Protein AF-A0A1C5F3L1-F1 (afdb_monomer_lite)

pLDDT: mean 94.54, std 5.8, range [57.28, 98.38]

Structure (mmCIF, N/CA/C/O backbone):
data_AF-A0A1C5F3L1-F1
#
_entry.id   AF-A0A1C5F3L1-F1
#
loop_
_atom_site.group_PDB
_atom_site.id
_atom_site.type_symbol
_atom_site.label_atom_id
_atom_site.label_alt_id
_atom_site.label_comp_id
_atom_site.label_asym_id
_atom_site.label_entity_id
_atom_site.label_seq_id
_atom_site.pdbx_PDB_ins_code
_atom_site.Cartn_x
_atom_site.Cartn_y
_atom_site.Cartn_z
_atom_site.occupancy
_atom_site.B_iso_or_equiv
_atom_site.auth_seq_id
_atom_site.auth_comp_id
_atom_site.auth_asym_id
_atom_site.auth_atom_id
_atom_site.pdbx_PDB_model_num
ATOM 1 N N . MET A 1 1 ? 6.228 -17.670 -15.619 1.00 57.28 1 MET A N 1
ATOM 2 C CA . MET A 1 1 ? 6.165 -16.190 -15.580 1.00 57.28 1 MET A CA 1
ATOM 3 C C . MET A 1 1 ? 7.602 -15.752 -15.714 1.00 57.28 1 MET A C 1
ATOM 5 O O . MET A 1 1 ? 8.255 -15.503 -14.710 1.00 57.28 1 MET A O 1
ATOM 9 N N . ASP A 1 2 ? 8.134 -15.790 -16.926 1.00 65.25 2 ASP A N 1
ATOM 10 C CA . ASP A 1 2 ? 9.581 -15.687 -17.090 1.00 65.25 2 ASP A CA 1
ATOM 11 C C . ASP A 1 2 ? 9.929 -14.204 -17.222 1.00 65.25 2 ASP A C 1
ATOM 13 O O . ASP A 1 2 ? 9.385 -13.510 -18.077 1.00 65.25 2 ASP A O 1
ATOM 17 N N . GLY A 1 3 ? 10.754 -13.704 -16.300 1.00 82.75 3 GLY A N 1
ATOM 18 C CA . GLY A 1 3 ? 11.246 -12.324 -16.292 1.00 82.75 3 GLY A CA 1
ATOM 19 C C . GLY A 1 3 ? 10.514 -11.330 -15.382 1.00 82.75 3 GLY A C 1
ATOM 20 O O . GLY A 1 3 ? 11.044 -10.244 -15.181 1.00 82.75 3 GLY A O 1
ATOM 21 N N . TYR A 1 4 ? 9.357 -11.664 -14.793 1.00 91.12 4 TYR A N 1
ATOM 22 C CA . TYR A 1 4 ? 8.690 -10.762 -13.837 1.00 91.12 4 TYR A CA 1
ATOM 23 C C . TYR A 1 4 ? 9.462 -10.677 -12.513 1.00 91.12 4 TYR A C 1
ATOM 25 O O . TYR A 1 4 ? 9.717 -11.699 -11.877 1.00 91.12 4 TYR A O 1
ATOM 33 N N . ALA A 1 5 ? 9.769 -9.454 -12.081 1.00 91.88 5 ALA A N 1
ATOM 34 C CA . ALA A 1 5 ? 10.483 -9.163 -10.842 1.00 91.88 5 ALA A CA 1
ATOM 35 C C . ALA A 1 5 ? 9.649 -8.214 -9.963 1.00 91.88 5 ALA A C 1
ATOM 37 O O . ALA A 1 5 ? 9.654 -6.998 -10.158 1.00 91.88 5 ALA A O 1
ATOM 38 N N . ARG A 1 6 ? 8.876 -8.774 -9.019 1.00 94.31 6 ARG A N 1
ATOM 39 C CA . ARG A 1 6 ? 7.996 -7.999 -8.116 1.00 94.31 6 ARG A CA 1
ATOM 40 C C . ARG A 1 6 ? 8.774 -7.024 -7.238 1.00 94.31 6 ARG A C 1
ATOM 42 O O . ARG A 1 6 ? 8.308 -5.922 -6.977 1.00 94.31 6 ARG A O 1
ATOM 49 N N . ASP A 1 7 ? 9.935 -7.455 -6.776 1.00 95.06 7 ASP A N 1
ATOM 50 C CA . ASP A 1 7 ? 10.852 -6.709 -5.920 1.00 95.06 7 ASP A CA 1
ATOM 51 C C . ASP A 1 7 ? 11.320 -5.390 -6.548 1.00 95.06 7 ASP A C 1
ATOM 53 O O . ASP A 1 7 ? 11.539 -4.425 -5.822 1.00 95.06 7 ASP A O 1
ATOM 57 N N . LYS A 1 8 ? 11.375 -5.293 -7.884 1.00 95.69 8 LYS A N 1
ATOM 58 C CA . LYS A 1 8 ? 11.724 -4.039 -8.573 1.00 95.69 8 LYS A CA 1
ATOM 59 C C . LYS A 1 8 ? 10.757 -2.886 -8.308 1.00 95.69 8 LYS A C 1
ATOM 61 O O . LYS A 1 8 ? 11.164 -1.737 -8.426 1.00 95.69 8 LYS A O 1
ATOM 66 N N . PHE A 1 9 ? 9.509 -3.176 -7.938 1.00 96.31 9 PHE A N 1
ATOM 67 C CA . PHE A 1 9 ? 8.513 -2.157 -7.596 1.00 96.31 9 PHE A CA 1
ATOM 68 C C . PHE A 1 9 ? 8.726 -1.520 -6.221 1.00 96.31 9 PHE A C 1
ATOM 70 O O . PHE A 1 9 ? 8.038 -0.546 -5.930 1.00 96.31 9 PHE A O 1
ATOM 77 N N . ASP A 1 10 ? 9.653 -2.039 -5.399 1.00 96.50 10 ASP A N 1
ATOM 78 C CA . ASP A 1 10 ? 10.013 -1.484 -4.081 1.00 96.50 10 ASP A CA 1
ATOM 79 C C . ASP A 1 10 ? 8.772 -1.053 -3.278 1.00 96.50 10 ASP A C 1
ATOM 81 O O . ASP A 1 10 ? 8.642 0.087 -2.831 1.00 96.50 10 ASP A O 1
ATOM 85 N N . ILE A 1 11 ? 7.775 -1.944 -3.229 1.00 95.81 11 ILE A N 1
ATOM 86 C CA . ILE A 1 11 ? 6.467 -1.641 -2.647 1.00 95.81 11 ILE A CA 1
ATOM 87 C C . ILE A 1 11 ? 6.565 -1.445 -1.139 1.00 95.81 11 ILE A C 1
ATOM 89 O O . ILE A 1 11 ? 7.384 -2.071 -0.465 1.00 95.81 11 ILE A O 1
ATOM 93 N N . TRP A 1 12 ? 5.647 -0.635 -0.618 1.00 95.88 12 TRP A N 1
ATOM 94 C CA . TRP A 1 12 ? 5.617 -0.218 0.783 1.00 95.88 12 TRP A CA 1
ATOM 95 C C . TRP A 1 12 ? 6.822 0.640 1.171 1.00 95.88 12 TRP A C 1
ATOM 97 O O . TRP A 1 12 ? 7.255 0.629 2.323 1.00 95.88 12 TRP A O 1
ATOM 107 N N . ALA A 1 13 ? 7.342 1.407 0.215 1.00 97.06 13 ALA A N 1
ATOM 108 C CA . ALA A 1 13 ? 8.393 2.373 0.467 1.00 97.06 13 ALA A CA 1
ATOM 109 C C . ALA A 1 13 ? 7.927 3.458 1.448 1.00 97.06 13 ALA A C 1
ATOM 111 O O . ALA A 1 13 ? 6.750 3.830 1.493 1.00 97.06 13 ALA A O 1
ATOM 112 N N . SER A 1 14 ? 8.881 3.996 2.210 1.00 96.94 14 SER A N 1
ATOM 113 C CA . SER A 1 14 ? 8.652 5.172 3.046 1.00 96.94 14 SER A CA 1
ATOM 114 C C . SER A 1 14 ? 8.272 6.388 2.202 1.00 96.94 14 SER A C 1
ATOM 116 O O . SER A 1 14 ? 8.874 6.644 1.155 1.00 96.94 14 SER A O 1
ATOM 118 N N . GLN A 1 15 ? 7.304 7.144 2.697 1.00 95.00 15 GLN A N 1
ATOM 119 C CA . GLN A 1 15 ? 6.824 8.402 2.156 1.00 95.00 15 GLN A CA 1
ATOM 120 C C . GLN A 1 15 ? 7.477 9.593 2.879 1.00 95.00 15 GLN A C 1
ATOM 122 O O . GLN A 1 15 ? 8.139 9.412 3.907 1.00 95.00 15 GLN A O 1
ATOM 127 N N . PRO A 1 16 ? 7.356 10.825 2.343 1.00 93.44 16 PRO A N 1
ATOM 128 C CA . PRO A 1 16 ? 7.980 12.012 2.935 1.00 93.44 16 PRO A CA 1
ATOM 129 C C . PRO A 1 16 ? 7.543 12.338 4.372 1.00 93.44 16 PRO A C 1
ATOM 131 O O . PRO A 1 16 ? 8.245 13.076 5.059 1.00 93.44 16 PRO A O 1
ATOM 134 N N . ASP A 1 17 ? 6.403 11.814 4.818 1.00 90.25 17 ASP A N 1
ATOM 135 C CA . ASP A 1 17 ? 5.885 11.941 6.185 1.00 90.25 17 ASP A CA 1
ATOM 136 C C . ASP A 1 17 ? 6.470 10.908 7.169 1.00 90.25 17 ASP A C 1
ATOM 138 O O . ASP A 1 17 ? 6.250 11.013 8.374 1.00 90.25 17 ASP A O 1
ATOM 142 N N . GLY A 1 18 ? 7.265 9.950 6.679 1.00 94.06 18 GLY A N 1
ATOM 143 C CA . GLY A 1 18 ? 7.894 8.899 7.476 1.00 94.06 18 GLY A CA 1
ATOM 144 C C . GLY A 1 18 ? 7.066 7.618 7.610 1.00 94.06 18 GLY A C 1
ATOM 145 O O . GLY A 1 18 ? 7.589 6.625 8.122 1.00 94.06 18 GLY A O 1
ATOM 146 N N . CYS A 1 19 ? 5.827 7.599 7.117 1.00 96.69 19 CYS A N 1
ATOM 147 C CA . CYS A 1 19 ? 5.005 6.398 7.037 1.00 96.69 19 CYS A CA 1
ATOM 148 C C . CYS A 1 19 ? 5.389 5.569 5.803 1.00 96.69 19 CYS A C 1
ATOM 150 O O . CYS A 1 19 ? 6.036 6.048 4.877 1.00 96.69 19 CYS A O 1
ATOM 152 N N . THR A 1 20 ? 5.043 4.285 5.776 1.00 97.25 20 THR A N 1
ATOM 153 C CA . THR A 1 20 ? 5.105 3.489 4.538 1.00 97.25 20 THR A CA 1
ATOM 154 C C . THR A 1 20 ? 3.830 3.685 3.733 1.00 97.25 20 THR A C 1
ATOM 156 O O . THR A 1 20 ? 2.761 3.839 4.317 1.00 97.25 20 THR A O 1
ATOM 159 N N . THR A 1 21 ? 3.889 3.506 2.413 1.00 97.44 21 THR A N 1
ATOM 160 C CA . THR A 1 21 ? 2.687 3.519 1.557 1.00 97.44 21 THR A CA 1
ATOM 161 C C . THR A 1 21 ? 1.574 2.606 2.084 1.00 97.44 21 THR A C 1
ATOM 163 O O . THR A 1 21 ? 0.396 2.935 1.996 1.00 97.44 21 THR A O 1
ATOM 166 N N . ARG A 1 22 ? 1.929 1.452 2.670 1.00 97.06 22 ARG A N 1
ATOM 167 C CA . ARG A 1 22 ? 0.950 0.544 3.286 1.00 97.06 22 ARG A CA 1
ATOM 168 C C . ARG A 1 22 ? 0.199 1.225 4.426 1.00 97.06 22 ARG A C 1
ATOM 170 O O . ARG A 1 22 ? -1.011 1.072 4.531 1.00 97.06 22 ARG A O 1
ATOM 177 N N . GLN A 1 23 ? 0.924 1.912 5.297 1.00 97.00 23 GLN A N 1
ATOM 178 C CA . GLN A 1 23 ? 0.350 2.596 6.450 1.00 97.00 23 GLN A CA 1
ATOM 179 C C . GLN A 1 23 ? -0.551 3.746 6.006 1.00 97.00 23 GLN A C 1
ATOM 181 O O . GLN A 1 23 ? -1.669 3.848 6.504 1.00 97.00 23 GLN A O 1
ATOM 186 N N . ASP A 1 24 ? -0.141 4.501 4.989 1.00 96.62 24 ASP A N 1
ATOM 187 C CA . ASP A 1 24 ? -0.958 5.587 4.442 1.00 96.62 24 ASP A CA 1
ATOM 188 C C . ASP A 1 24 ? -2.271 5.076 3.852 1.00 96.62 24 ASP A C 1
ATOM 190 O O . ASP A 1 24 ? -3.331 5.647 4.101 1.00 96.62 24 ASP A O 1
ATOM 194 N N . VAL A 1 25 ? -2.239 3.957 3.123 1.00 96.81 25 VAL A N 1
ATOM 195 C CA . VAL A 1 25 ? -3.459 3.333 2.588 1.00 96.81 25 VAL A CA 1
ATOM 196 C C . VAL A 1 25 ? -4.349 2.795 3.710 1.00 96.81 25 VAL A C 1
ATOM 198 O O . VAL A 1 25 ? -5.562 2.983 3.661 1.00 96.81 25 VAL A O 1
ATOM 201 N N . LEU A 1 26 ? -3.778 2.164 4.745 1.00 97.00 26 LEU A N 1
ATOM 202 C CA . LEU A 1 26 ? -4.559 1.686 5.891 1.00 97.00 26 LEU A CA 1
ATOM 203 C C . LEU A 1 26 ? -5.234 2.839 6.645 1.00 97.00 26 LEU A C 1
ATOM 205 O O . LEU A 1 26 ? -6.382 2.686 7.061 1.00 97.00 26 LEU A O 1
ATOM 209 N N . ALA A 1 27 ? -4.555 3.975 6.806 1.00 96.00 27 ALA A N 1
ATOM 210 C CA . ALA A 1 27 ? -5.126 5.172 7.414 1.00 96.00 27 ALA A CA 1
ATOM 211 C C . ALA A 1 27 ? -6.199 5.818 6.520 1.00 96.00 27 ALA A C 1
ATOM 213 O O . ALA A 1 27 ? -7.241 6.242 7.019 1.00 96.00 27 ALA A O 1
ATOM 214 N N . ARG A 1 28 ? -5.974 5.859 5.200 1.00 95.56 28 ARG A N 1
ATOM 215 C CA . ARG A 1 28 ? -6.891 6.449 4.213 1.00 95.56 28 ARG A CA 1
ATOM 216 C C . ARG A 1 28 ? -8.197 5.664 4.068 1.00 95.56 28 ARG A C 1
ATOM 218 O O . ARG A 1 28 ? -9.266 6.271 4.040 1.00 95.56 28 ARG A O 1
ATOM 225 N N . ASP A 1 29 ? -8.111 4.340 3.952 1.00 96.06 29 ASP A N 1
ATOM 226 C CA . ASP A 1 29 ? -9.263 3.478 3.640 1.00 96.06 29 ASP A CA 1
ATOM 227 C C . ASP A 1 29 ? -9.935 2.901 4.895 1.00 96.06 29 ASP A C 1
ATOM 229 O O . ASP A 1 29 ? -11.038 2.348 4.830 1.00 96.06 29 ASP A O 1
ATOM 233 N N . GLY A 1 30 ? -9.277 3.013 6.049 1.00 96.88 30 GLY A N 1
ATOM 234 C CA . GLY A 1 30 ? -9.810 2.560 7.322 1.00 96.88 30 GLY A CA 1
ATOM 235 C C . GLY A 1 30 ? -10.838 3.521 7.920 1.00 96.88 30 GLY A C 1
ATOM 236 O O . GLY A 1 30 ? -10.815 4.733 7.718 1.00 96.88 30 GLY A O 1
ATOM 237 N N . LYS A 1 31 ? -11.744 2.975 8.730 1.00 98.06 31 LYS A N 1
ATOM 238 C CA . LYS A 1 31 ? -12.677 3.737 9.568 1.00 98.06 31 LYS A CA 1
ATOM 239 C C . LYS A 1 31 ? -12.344 3.548 11.038 1.00 98.06 31 LYS A C 1
ATOM 241 O O . LYS A 1 31 ? -12.136 2.415 11.474 1.00 98.06 31 LYS A O 1
ATOM 246 N N . ASN A 1 32 ? -12.388 4.650 11.791 1.00 97.69 32 ASN A N 1
ATOM 247 C CA . ASN A 1 32 ? -12.046 4.707 13.218 1.00 97.69 32 ASN A CA 1
ATOM 248 C C . ASN A 1 32 ? -10.665 4.096 13.502 1.00 97.69 32 ASN A C 1
ATOM 250 O O . ASN A 1 32 ? -10.521 3.292 14.418 1.00 97.69 32 ASN A O 1
ATOM 254 N N . VAL A 1 33 ? -9.683 4.418 12.655 1.00 97.94 33 VAL A N 1
ATOM 255 C CA . VAL A 1 33 ? -8.312 3.935 12.818 1.00 97.94 33 VAL A CA 1
ATOM 256 C C . VAL A 1 33 ? -7.669 4.657 13.994 1.00 97.94 33 VAL A C 1
ATOM 258 O O . VAL A 1 33 ? -7.674 5.886 14.045 1.00 97.94 33 VAL A O 1
ATOM 261 N N . GLU A 1 34 ? -7.107 3.889 14.919 1.00 97.56 34 GLU A N 1
ATOM 262 C CA . GLU A 1 34 ? -6.230 4.403 15.967 1.00 97.56 34 GLU A CA 1
ATOM 263 C C . GLU A 1 34 ? -4.856 3.768 15.793 1.00 97.56 34 GLU A C 1
ATOM 265 O O . GLU A 1 34 ? -4.726 2.540 15.824 1.00 97.56 34 GLU A O 1
ATOM 270 N N . ASP A 1 35 ? -3.830 4.592 15.610 1.00 97.50 35 ASP A N 1
ATOM 271 C CA . ASP A 1 35 ? -2.457 4.123 15.461 1.00 97.50 35 ASP A CA 1
ATOM 272 C C . ASP A 1 35 ? -1.802 3.814 16.809 1.00 97.50 35 ASP A C 1
ATOM 274 O O . ASP A 1 35 ? -2.181 4.320 17.869 1.00 97.50 35 ASP A O 1
ATOM 278 N N . LYS A 1 36 ? -0.768 2.970 16.776 1.00 96.50 36 LYS A N 1
ATOM 279 C CA . LYS A 1 36 ? 0.114 2.775 17.928 1.00 96.50 36 LYS A CA 1
ATOM 280 C C . LYS A 1 36 ? 0.849 4.089 18.236 1.00 96.50 36 LYS A C 1
ATOM 282 O O . LYS A 1 36 ? 1.224 4.787 17.291 1.00 96.50 36 LYS A O 1
ATOM 287 N N . PRO A 1 37 ? 1.133 4.385 19.522 1.00 95.81 37 PRO A N 1
ATOM 288 C CA . PRO A 1 37 ? 1.817 5.612 19.925 1.00 95.81 37 PRO A CA 1
ATOM 289 C C . PRO A 1 37 ? 3.085 5.876 19.111 1.00 95.81 37 PRO A C 1
ATOM 291 O O . PRO A 1 37 ? 3.887 4.962 18.909 1.00 95.81 37 PRO A O 1
ATOM 294 N N . ASP A 1 38 ? 3.242 7.122 18.662 1.00 92.19 38 ASP A N 1
ATOM 295 C CA . ASP A 1 38 ? 4.401 7.613 17.909 1.00 92.19 38 ASP A CA 1
ATOM 296 C C . ASP A 1 38 ? 4.731 6.792 16.642 1.00 92.19 38 ASP A C 1
ATOM 298 O O . ASP A 1 38 ? 5.894 6.635 16.268 1.00 92.19 38 ASP A O 1
ATOM 302 N N . SER A 1 39 ? 3.714 6.239 15.971 1.00 94.19 39 SER A N 1
ATOM 303 C CA . SER A 1 39 ? 3.882 5.477 14.728 1.00 94.19 39 SER A CA 1
ATOM 304 C C . SER A 1 39 ? 2.679 5.624 13.794 1.00 94.19 39 SER A C 1
ATOM 306 O O . SER A 1 39 ? 1.596 5.965 14.247 1.00 94.19 39 SER A O 1
ATOM 308 N N . CYS A 1 40 ? 2.845 5.259 12.521 1.00 95.94 40 CYS A N 1
ATOM 309 C CA . CYS A 1 40 ? 1.743 5.146 11.555 1.00 95.94 40 CYS A CA 1
ATOM 310 C C . CYS A 1 40 ? 1.144 3.731 11.500 1.00 95.94 40 CYS A C 1
ATOM 312 O O . CYS A 1 40 ? 0.542 3.343 10.504 1.00 95.94 40 CYS A O 1
ATOM 314 N N . GLN A 1 41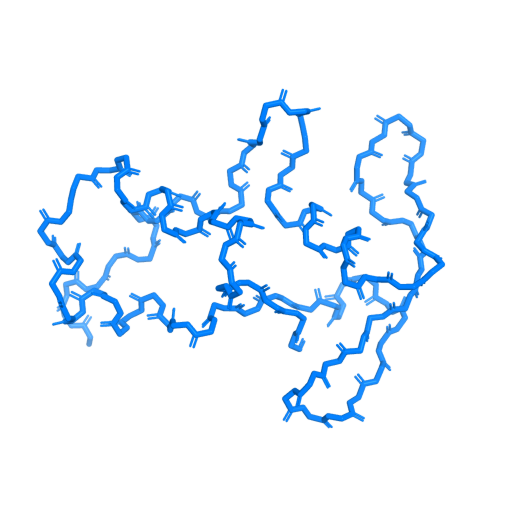 ? 1.432 2.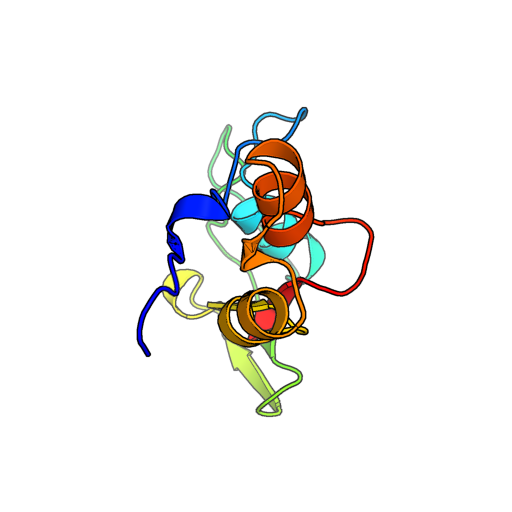877 12.489 1.00 95.88 41 GLN A N 1
ATOM 315 C CA . GLN A 1 41 ? 0.973 1.494 12.476 1.00 95.88 41 GLN A CA 1
ATOM 316 C C . GLN A 1 41 ? -0.395 1.396 13.155 1.00 95.88 41 GLN A C 1
ATOM 318 O O . GLN A 1 41 ? -0.436 1.558 14.378 1.00 95.88 41 GLN A O 1
ATOM 323 N N . PRO A 1 42 ? -1.463 0.984 12.448 1.00 97.31 42 PRO A N 1
ATOM 324 C CA . PRO A 1 42 ? -2.770 0.823 13.067 1.00 97.31 42 PRO A CA 1
ATOM 325 C C . PRO A 1 42 ? -2.726 -0.171 14.231 1.00 97.31 42 PRO A C 1
ATOM 327 O O . PRO A 1 42 ? -2.174 -1.275 14.118 1.00 97.31 42 PRO A O 1
ATOM 330 N N . ALA A 1 43 ? -3.304 0.232 15.359 1.00 97.44 43 ALA A N 1
ATOM 331 C CA . ALA A 1 43 ? -3.603 -0.612 16.509 1.00 97.44 43 ALA A CA 1
ATOM 332 C C . ALA A 1 43 ? -5.046 -1.135 16.450 1.00 97.44 43 ALA A C 1
ATOM 334 O O . ALA A 1 43 ? -5.295 -2.278 16.834 1.00 97.44 43 ALA A O 1
ATOM 335 N N . SER A 1 44 ? -5.979 -0.318 15.956 1.00 97.75 44 SER A N 1
ATOM 336 C CA . SER A 1 44 ? -7.393 -0.661 15.796 1.00 97.75 44 SER A CA 1
ATOM 337 C C . SER A 1 44 ? -7.996 0.028 14.566 1.00 97.75 44 SER A C 1
ATOM 339 O O . SER A 1 44 ? -7.387 0.927 13.986 1.00 97.75 44 SER A O 1
ATOM 341 N N . GLY A 1 45 ? -9.170 -0.436 14.136 1.00 98.00 45 GLY A N 1
ATOM 342 C CA . GLY A 1 45 ? -9.910 0.135 13.015 1.00 98.00 45 GLY A CA 1
ATOM 343 C C . GLY A 1 45 ? -10.829 -0.881 12.344 1.00 98.00 45 GLY A C 1
ATOM 344 O O . GLY A 1 45 ? -11.022 -2.002 12.822 1.00 98.00 45 GLY A O 1
ATOM 345 N N . SER A 1 46 ? -11.409 -0.474 11.221 1.00 98.38 46 SER A N 1
ATOM 346 C CA . SER A 1 46 ? -12.157 -1.355 10.327 1.00 98.38 46 SER A CA 1
ATOM 347 C C . SER A 1 46 ? -11.869 -1.001 8.876 1.00 98.38 46 SER A C 1
ATOM 349 O O . SER A 1 46 ? -11.798 0.177 8.536 1.00 98.38 46 SER A O 1
ATOM 351 N N . TRP A 1 47 ? -11.714 -2.013 8.029 1.00 98.38 47 TRP A N 1
ATOM 352 C CA . TRP A 1 47 ? -11.369 -1.869 6.619 1.00 98.38 47 TRP A CA 1
ATOM 353 C C . TRP A 1 47 ? -12.368 -2.654 5.785 1.00 98.38 47 TRP A C 1
ATOM 355 O O . TRP A 1 47 ? -12.585 -3.840 6.030 1.00 98.38 47 TRP A O 1
ATOM 365 N N . TYR A 1 48 ? -13.003 -1.972 4.840 1.00 97.88 48 TYR A N 1
ATOM 366 C CA . TYR A 1 48 ? -13.975 -2.561 3.927 1.00 97.88 48 TYR A CA 1
ATOM 367 C C . TYR A 1 48 ? -13.302 -2.866 2.590 1.00 97.88 48 TYR A C 1
ATOM 369 O O . TYR A 1 48 ? -12.681 -1.978 2.006 1.00 97.88 48 TYR A O 1
ATOM 377 N N . SER A 1 49 ? -13.445 -4.099 2.115 1.00 95.69 49 SER A N 1
ATOM 378 C CA . SER A 1 49 ? -12.979 -4.536 0.805 1.00 95.69 49 SER A CA 1
ATOM 379 C C . SER A 1 49 ? -14.105 -4.420 -0.214 1.00 95.69 49 SER A C 1
ATOM 381 O O . SER A 1 49 ? -15.183 -4.999 -0.073 1.00 95.69 49 SER A O 1
ATOM 383 N N . VAL A 1 50 ? -13.848 -3.654 -1.274 1.00 92.44 50 VAL A N 1
ATOM 384 C CA . VAL A 1 50 ? -14.785 -3.502 -2.399 1.00 92.44 50 VAL A CA 1
ATOM 385 C C . VAL A 1 50 ? -14.838 -4.747 -3.286 1.00 92.44 50 VAL A C 1
ATOM 387 O O . VAL A 1 50 ? -15.750 -4.871 -4.101 1.00 92.44 50 VAL A O 1
ATOM 390 N N . TYR A 1 51 ? -13.857 -5.643 -3.162 1.00 92.19 51 TYR A N 1
ATOM 391 C CA . TYR A 1 51 ? -13.724 -6.813 -4.023 1.00 92.19 51 TYR A CA 1
ATOM 392 C C . TYR A 1 51 ? -14.615 -7.974 -3.588 1.00 92.19 51 TYR A C 1
ATOM 394 O O . TYR A 1 51 ? -15.090 -8.725 -4.440 1.00 92.19 51 TYR A O 1
ATOM 402 N N . ASP A 1 52 ? -14.839 -8.122 -2.283 1.00 94.38 52 ASP A N 1
ATOM 403 C CA . ASP A 1 52 ? -15.561 -9.257 -1.705 1.00 94.38 52 ASP A CA 1
ATOM 404 C C . ASP A 1 52 ? -16.719 -8.855 -0.770 1.00 94.38 52 ASP A C 1
ATOM 406 O O . ASP A 1 52 ? -17.328 -9.728 -0.150 1.00 94.38 52 ASP A O 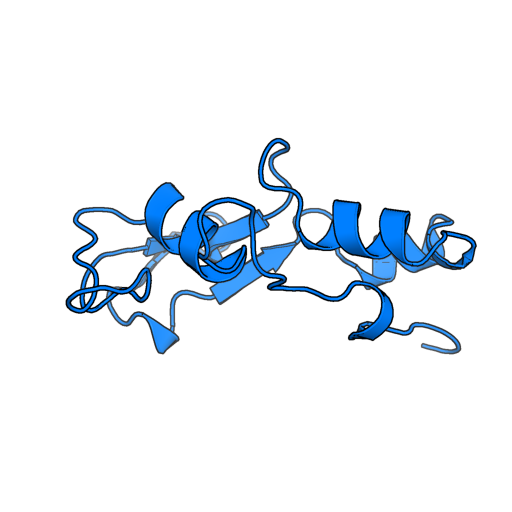1
ATOM 410 N N . ASP A 1 53 ? -17.034 -7.554 -0.686 1.00 96.19 53 ASP A N 1
ATOM 411 C CA . ASP A 1 53 ? -18.096 -6.982 0.159 1.00 96.19 53 ASP A CA 1
ATOM 412 C C . ASP A 1 53 ? -17.938 -7.339 1.653 1.00 96.19 53 ASP A C 1
ATOM 414 O O . ASP A 1 53 ? -18.908 -7.513 2.395 1.00 96.19 53 ASP A O 1
ATOM 418 N N . THR A 1 54 ? -16.690 -7.465 2.120 1.00 96.69 54 THR A N 1
ATOM 419 C CA . THR A 1 54 ? -16.371 -7.837 3.503 1.00 96.69 54 THR A CA 1
ATOM 420 C C . THR A 1 54 ? -15.710 -6.692 4.265 1.00 96.69 54 THR A C 1
ATOM 422 O O . THR A 1 54 ? -14.908 -5.924 3.742 1.00 96.69 54 THR A O 1
ATOM 425 N N . THR A 1 55 ? -16.036 -6.573 5.557 1.00 98.06 55 THR A N 1
ATOM 426 C CA . THR A 1 55 ? -15.323 -5.685 6.488 1.00 98.06 55 THR A CA 1
ATOM 427 C C . THR A 1 55 ? -14.496 -6.500 7.471 1.00 98.06 55 THR A C 1
ATOM 429 O O . THR A 1 55 ? -15.024 -7.381 8.153 1.00 98.06 55 THR A O 1
ATOM 432 N N . VAL A 1 56 ? -13.213 -6.166 7.599 1.00 97.81 56 VAL A N 1
ATOM 433 C CA . VAL A 1 56 ? -12.300 -6.753 8.585 1.00 97.81 56 VAL A CA 1
ATOM 434 C C . VAL A 1 56 ? -11.911 -5.723 9.640 1.00 97.81 56 VAL A C 1
ATOM 436 O O . VAL A 1 56 ? -11.763 -4.539 9.352 1.00 97.81 56 VAL A O 1
ATOM 439 N N . THR A 1 57 ? -11.742 -6.173 10.880 1.00 97.75 57 THR A N 1
ATOM 440 C CA . THR A 1 57 ? -11.277 -5.341 12.008 1.00 97.75 57 THR A CA 1
ATOM 441 C C . THR A 1 57 ? -9.887 -5.736 12.503 1.00 97.75 57 THR A C 1
ATOM 443 O O . THR A 1 57 ? -9.274 -5.032 13.299 1.00 97.75 57 THR A O 1
ATOM 446 N N . ASP A 1 58 ? -9.374 -6.867 12.023 1.00 96.94 58 ASP A N 1
ATOM 447 C CA . ASP A 1 58 ? -8.006 -7.298 12.268 1.00 96.94 58 ASP A CA 1
ATOM 448 C C . ASP A 1 58 ? -7.083 -6.646 11.230 1.00 96.94 58 ASP A C 1
ATOM 450 O O . ASP A 1 58 ? -7.193 -6.929 10.036 1.00 96.94 58 ASP A O 1
ATOM 454 N N . VAL A 1 59 ? -6.159 -5.796 11.689 1.00 95.12 59 VAL A N 1
ATOM 455 C CA . VAL A 1 59 ? -5.176 -5.091 10.844 1.00 95.12 59 VAL A CA 1
ATOM 456 C C . VAL A 1 59 ? -4.374 -6.066 9.977 1.00 95.12 59 VAL A C 1
ATOM 458 O O . VAL A 1 59 ? -4.016 -5.745 8.845 1.00 95.12 59 VAL A O 1
ATOM 461 N N . ALA A 1 60 ? -4.095 -7.274 10.482 1.00 94.69 60 ALA A N 1
ATOM 462 C CA . ALA A 1 60 ? -3.357 -8.286 9.731 1.00 94.69 60 ALA A CA 1
ATOM 463 C C . ALA A 1 60 ? -4.165 -8.861 8.556 1.00 94.69 60 ALA A C 1
ATOM 465 O O . ALA A 1 60 ? -3.573 -9.384 7.613 1.00 94.69 60 ALA A O 1
ATOM 466 N N . LYS A 1 61 ? -5.498 -8.751 8.599 1.00 95.69 61 LYS A N 1
ATOM 467 C CA . LYS A 1 61 ? -6.405 -9.175 7.524 1.00 95.69 61 LYS A CA 1
ATOM 468 C C . LYS A 1 61 ? -6.738 -8.059 6.541 1.00 95.69 61 LYS A C 1
ATOM 470 O O . LYS A 1 61 ? -7.229 -8.365 5.466 1.00 95.69 61 LYS A O 1
ATOM 475 N N . ALA A 1 62 ? -6.469 -6.799 6.882 1.00 96.38 62 ALA A N 1
ATOM 476 C CA . ALA A 1 62 ? -6.600 -5.680 5.956 1.00 96.38 62 ALA A CA 1
ATOM 477 C C . ALA A 1 62 ? -5.459 -5.738 4.927 1.00 96.38 62 ALA A C 1
ATOM 479 O O . ALA A 1 62 ? -4.357 -5.208 5.140 1.00 96.38 62 ALA A O 1
ATOM 480 N N . THR A 1 63 ? -5.680 -6.464 3.831 1.00 95.25 63 THR A N 1
ATOM 481 C CA . THR A 1 63 ? -4.715 -6.529 2.734 1.00 95.25 63 THR A CA 1
ATOM 482 C C . THR A 1 63 ? -4.896 -5.338 1.805 1.00 95.25 63 THR A C 1
ATOM 484 O O . THR A 1 63 ? -5.909 -4.648 1.855 1.00 95.25 63 THR A O 1
ATOM 487 N N . ILE A 1 64 ? -3.857 -5.025 1.034 1.00 95.88 64 ILE A N 1
ATOM 488 C CA . ILE A 1 64 ? -3.902 -3.952 0.042 1.00 95.88 64 ILE A CA 1
ATOM 489 C C . ILE A 1 64 ? -3.516 -4.577 -1.282 1.00 95.88 64 ILE A C 1
ATOM 491 O O . ILE A 1 64 ? -2.471 -5.233 -1.361 1.00 95.88 64 ILE A O 1
ATOM 495 N N . ASP A 1 65 ? -4.336 -4.340 -2.292 1.00 94.75 65 ASP A N 1
ATOM 496 C CA . ASP A 1 65 ? -4.093 -4.793 -3.648 1.00 94.75 65 ASP A CA 1
ATOM 497 C C . ASP A 1 65 ? -3.783 -3.630 -4.589 1.00 94.75 65 ASP A C 1
ATOM 499 O O . ASP A 1 65 ? -4.205 -2.490 -4.369 1.00 94.75 65 ASP A O 1
ATOM 503 N N . HIS A 1 66 ? -3.036 -3.948 -5.646 1.00 95.38 66 HIS A N 1
ATOM 504 C CA . HIS A 1 66 ? -2.788 -3.041 -6.757 1.00 95.38 66 HIS A CA 1
ATOM 505 C C . HIS A 1 66 ? -3.884 -3.235 -7.815 1.00 95.38 66 HIS A C 1
ATOM 507 O O . HIS A 1 66 ? -3.869 -4.241 -8.521 1.00 95.38 66 HIS A O 1
ATOM 513 N N . MET A 1 67 ? -4.782 -2.255 -7.970 1.00 93.94 67 MET A N 1
ATOM 514 C CA . MET A 1 67 ? -5.873 -2.244 -8.961 1.00 93.94 67 MET A CA 1
ATOM 515 C C . MET A 1 67 ? -5.393 -2.601 -10.368 1.00 93.94 67 MET A C 1
ATOM 517 O O . MET A 1 67 ? -6.057 -3.352 -11.081 1.00 93.94 67 MET A O 1
ATOM 521 N N . VAL A 1 68 ? -4.235 -2.076 -10.779 1.00 94.56 68 VAL A N 1
ATOM 522 C CA . VAL A 1 68 ? -3.479 -2.635 -11.900 1.00 94.56 68 VAL A CA 1
ATOM 523 C C . VAL A 1 68 ? -2.442 -3.601 -11.328 1.00 94.56 68 VAL A C 1
ATOM 525 O O . VAL A 1 68 ? -1.460 -3.152 -10.727 1.00 94.56 68 VAL A O 1
ATOM 528 N N . PRO A 1 69 ? -2.589 -4.922 -11.540 1.00 94.00 69 PRO A N 1
ATOM 529 C CA . PRO A 1 69 ? -1.654 -5.886 -10.988 1.00 94.00 69 PRO A CA 1
ATOM 530 C C . PRO A 1 69 ? -0.229 -5.604 -11.467 1.00 94.00 69 PRO A C 1
ATOM 532 O O . PRO A 1 69 ? 0.020 -5.462 -12.664 1.00 94.00 69 PRO A O 1
ATOM 535 N N . LEU A 1 70 ? 0.744 -5.607 -10.553 1.00 95.25 70 LEU A N 1
ATOM 536 C CA . LEU A 1 70 ? 2.157 -5.408 -10.908 1.00 95.25 70 LEU A CA 1
ATOM 537 C C . LEU A 1 70 ? 2.668 -6.358 -12.018 1.00 95.25 70 LEU A C 1
ATOM 539 O O . LEU A 1 70 ? 3.439 -5.908 -12.868 1.00 95.25 70 LEU A O 1
ATOM 543 N N . PRO A 1 71 ? 2.261 -7.649 -12.075 1.00 95.06 71 PRO A N 1
ATOM 544 C CA . PRO A 1 71 ? 2.621 -8.521 -13.195 1.00 95.06 71 PRO A CA 1
ATOM 545 C C . PRO A 1 71 ? 2.018 -8.079 -14.533 1.00 95.06 71 PRO A C 1
ATOM 547 O O . PRO A 1 71 ? 2.611 -8.341 -15.577 1.00 95.06 71 PRO A O 1
ATOM 550 N N . GLU A 1 72 ? 0.844 -7.447 -14.512 1.00 95.50 72 GLU A N 1
ATOM 551 C CA . GLU A 1 72 ? 0.190 -6.928 -15.713 1.00 95.50 72 GLU A CA 1
ATOM 552 C C . GLU A 1 72 ? 0.889 -5.657 -16.198 1.00 95.50 72 GLU A C 1
ATOM 554 O O . GLU A 1 72 ? 1.269 -5.578 -17.364 1.00 95.50 72 GLU A O 1
ATOM 559 N N . ALA A 1 73 ? 1.187 -4.723 -15.286 1.00 95.31 73 ALA A N 1
ATOM 560 C CA . ALA A 1 73 ? 2.009 -3.554 -15.594 1.00 95.31 73 ALA A CA 1
ATOM 561 C C . ALA A 1 73 ? 3.348 -3.966 -16.231 1.00 95.31 73 ALA A C 1
ATOM 563 O O . ALA A 1 73 ? 3.740 -3.417 -17.260 1.00 95.31 73 ALA A O 1
ATOM 564 N N . TRP A 1 74 ? 4.013 -4.991 -15.675 1.00 95.69 74 TRP A N 1
ATOM 565 C CA . TRP A 1 74 ? 5.255 -5.549 -16.222 1.00 95.69 74 TRP A CA 1
ATOM 566 C C . TRP A 1 74 ? 5.113 -5.993 -17.680 1.00 95.69 74 TRP A C 1
ATOM 568 O O . TRP A 1 74 ? 5.909 -5.593 -18.523 1.00 95.69 74 TRP A O 1
ATOM 578 N N . ARG A 1 75 ? 4.08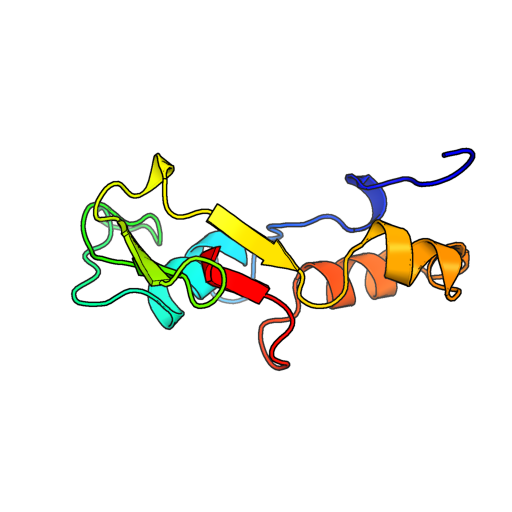5 -6.790 -17.995 1.00 95.06 75 ARG A N 1
ATOM 579 C CA . ARG A 1 75 ? 3.838 -7.301 -19.358 1.00 95.06 75 ARG A CA 1
ATOM 580 C C . ARG A 1 75 ? 3.427 -6.210 -20.339 1.00 95.06 75 ARG A C 1
ATOM 582 O O . ARG A 1 75 ? 3.687 -6.341 -21.530 1.00 95.06 75 ARG A O 1
ATOM 589 N N . SER A 1 76 ? 2.806 -5.154 -19.831 1.00 95.31 76 SER A N 1
ATOM 590 C CA . SER A 1 76 ? 2.347 -4.005 -20.606 1.00 95.31 76 SER A CA 1
ATOM 591 C C . SER A 1 76 ? 3.435 -2.940 -20.832 1.00 95.31 76 SER A C 1
ATOM 593 O O . SER A 1 76 ? 3.131 -1.852 -21.317 1.00 95.31 76 SER A O 1
ATOM 595 N N . GLY A 1 77 ? 4.703 -3.242 -20.519 1.00 94.81 77 GLY A N 1
ATOM 596 C CA . GLY A 1 77 ? 5.858 -2.386 -20.818 1.00 94.81 77 GLY A CA 1
ATOM 597 C C . GLY A 1 77 ? 6.552 -1.783 -19.598 1.00 94.81 77 GLY A C 1
ATOM 598 O O . GLY A 1 77 ? 7.502 -1.017 -19.756 1.00 94.81 77 GLY A O 1
ATOM 599 N N . ALA A 1 78 ? 6.116 -2.111 -18.375 1.00 95.81 78 ALA A N 1
ATOM 600 C CA . ALA A 1 78 ? 6.876 -1.732 -17.190 1.00 95.81 78 ALA A CA 1
ATOM 601 C C . ALA A 1 78 ? 8.179 -2.527 -17.054 1.00 95.81 78 ALA A C 1
ATOM 603 O O . ALA A 1 78 ? 9.054 -2.115 -16.308 1.00 95.81 78 ALA A O 1
ATOM 604 N N . ASP A 1 79 ? 8.378 -3.630 -17.770 1.00 95.81 79 ASP A N 1
ATOM 605 C CA . ASP A 1 79 ? 9.646 -4.367 -17.764 1.00 95.81 79 ASP A CA 1
ATOM 606 C C . ASP A 1 79 ? 10.865 -3.513 -18.167 1.00 95.81 79 ASP A C 1
ATOM 608 O O . ASP A 1 79 ? 11.974 -3.762 -17.684 1.00 95.81 79 ASP A O 1
ATOM 612 N N . THR A 1 80 ? 10.661 -2.467 -18.978 1.00 96.25 80 THR A N 1
ATOM 613 C CA . THR A 1 80 ? 11.714 -1.531 -19.407 1.00 96.25 80 THR A CA 1
ATOM 614 C C . THR A 1 80 ? 11.828 -0.270 -18.546 1.00 96.25 80 THR A C 1
ATOM 616 O O . THR A 1 80 ? 12.603 0.626 -18.884 1.00 96.25 80 THR A O 1
ATOM 619 N N . TRP A 1 81 ? 11.037 -0.143 -17.481 1.00 97.31 81 TRP A N 1
ATOM 620 C CA . TRP A 1 81 ? 11.055 1.039 -16.618 1.00 97.31 81 TRP A CA 1
ATOM 621 C C . TRP A 1 81 ? 12.340 1.153 -15.798 1.00 97.31 81 TRP A C 1
ATOM 623 O O . TRP A 1 81 ? 13.019 0.168 -15.491 1.00 97.31 81 TRP A O 1
ATOM 633 N N . THR A 1 82 ? 12.663 2.390 -15.420 1.00 98.00 82 THR A N 1
ATOM 634 C CA . THR A 1 82 ? 13.685 2.659 -14.408 1.00 98.00 82 THR A CA 1
ATOM 635 C C . THR A 1 82 ? 13.196 2.226 -13.024 1.00 98.00 82 THR A C 1
ATOM 637 O O . THR A 1 82 ? 11.993 2.119 -12.777 1.00 98.00 82 THR A O 1
ATOM 640 N N . ALA A 1 83 ? 14.130 2.042 -12.086 1.00 97.12 83 ALA A N 1
ATOM 641 C CA . ALA A 1 83 ? 13.791 1.739 -10.695 1.00 97.12 83 ALA A CA 1
ATOM 642 C C . ALA A 1 83 ? 12.868 2.807 -10.075 1.00 97.12 83 ALA A C 1
ATOM 644 O O . ALA A 1 83 ? 11.925 2.466 -9.368 1.00 97.12 83 ALA A O 1
ATOM 645 N N . ASP A 1 84 ? 13.082 4.087 -10.397 1.00 97.06 84 ASP A N 1
ATOM 646 C CA . ASP A 1 84 ? 12.240 5.182 -9.902 1.00 97.06 84 ASP A CA 1
ATOM 647 C C . ASP A 1 84 ? 10.810 5.107 -10.449 1.00 97.06 84 ASP A C 1
ATOM 649 O O . ASP A 1 84 ? 9.860 5.372 -9.719 1.00 97.06 84 ASP A O 1
ATOM 653 N N . GLN A 1 85 ? 10.634 4.714 -11.714 1.00 97.25 85 GLN A N 1
ATOM 654 C CA . GLN A 1 85 ? 9.309 4.521 -12.310 1.00 97.25 85 GLN A CA 1
ATOM 655 C C . GLN A 1 85 ? 8.579 3.325 -11.687 1.00 97.25 85 GLN A C 1
ATOM 657 O O . GLN A 1 85 ? 7.402 3.437 -11.345 1.00 97.25 85 GLN A O 1
ATOM 662 N N . HIS A 1 86 ? 9.276 2.200 -11.487 1.00 97.56 86 HIS A N 1
ATOM 663 C CA . HIS A 1 86 ? 8.728 1.043 -10.774 1.00 97.56 86 HIS A CA 1
ATOM 664 C C . HIS A 1 86 ? 8.293 1.405 -9.357 1.00 97.56 86 HIS A C 1
ATOM 666 O O . HIS A 1 86 ? 7.168 1.093 -8.964 1.00 97.56 86 HIS A O 1
ATOM 672 N N . LYS A 1 87 ? 9.162 2.100 -8.617 1.00 96.81 87 LYS A N 1
ATOM 673 C CA . LYS A 1 87 ? 8.888 2.557 -7.257 1.00 96.81 87 LYS A CA 1
ATOM 674 C C . LYS A 1 87 ? 7.722 3.536 -7.209 1.00 96.81 87 LYS A C 1
ATOM 676 O O . LYS A 1 87 ? 6.856 3.384 -6.352 1.00 96.81 87 LYS A O 1
ATOM 681 N N . ALA A 1 88 ? 7.673 4.508 -8.119 1.00 95.88 88 ALA A N 1
ATOM 682 C CA . ALA A 1 88 ? 6.584 5.477 -8.186 1.00 95.88 88 ALA A CA 1
ATOM 683 C C . ALA A 1 88 ? 5.234 4.788 -8.424 1.00 95.88 88 ALA A C 1
ATOM 685 O O . ALA A 1 88 ? 4.281 5.070 -7.710 1.00 95.88 88 ALA A O 1
ATOM 686 N N . PHE A 1 89 ? 5.170 3.838 -9.360 1.00 96.31 89 PHE A N 1
ATOM 687 C CA . PHE A 1 89 ? 3.945 3.094 -9.653 1.00 96.31 89 PHE A CA 1
ATOM 688 C C . PHE A 1 89 ? 3.518 2.173 -8.503 1.00 96.31 89 PHE A C 1
ATOM 690 O O . PHE A 1 89 ? 2.350 2.135 -8.128 1.00 96.31 89 PHE A O 1
ATOM 697 N N . GLY A 1 90 ? 4.463 1.433 -7.915 1.00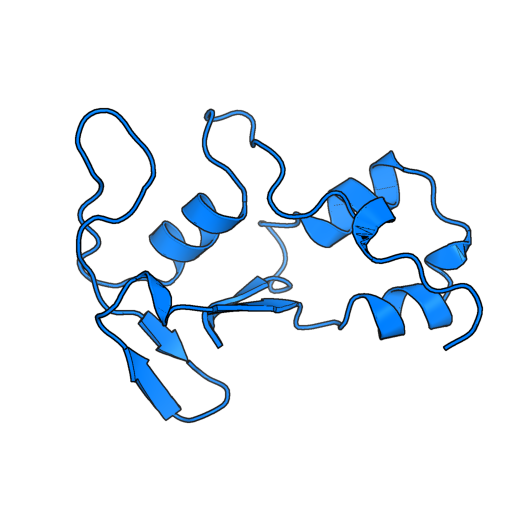 96.56 90 GLY A N 1
ATOM 698 C CA . GLY A 1 90 ? 4.180 0.501 -6.823 1.00 96.56 90 GLY A CA 1
ATOM 699 C C . GLY A 1 90 ? 3.714 1.180 -5.531 1.00 96.56 90 GLY A C 1
ATOM 7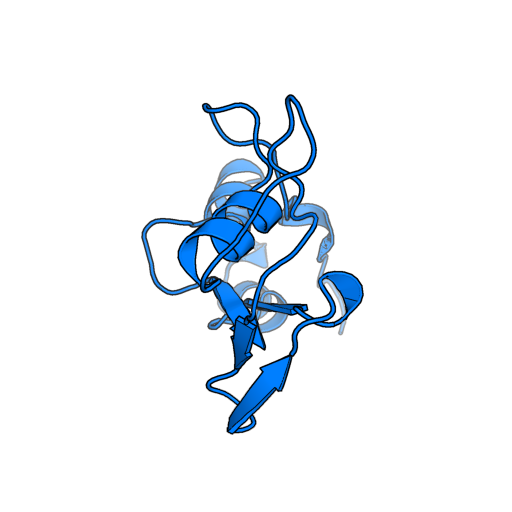00 O O . GLY A 1 90 ? 3.110 0.513 -4.689 1.00 96.56 90 GLY A O 1
ATOM 701 N N . ASN A 1 91 ? 3.982 2.481 -5.389 1.00 97.12 91 ASN A N 1
ATOM 702 C CA . ASN A 1 91 ? 3.732 3.267 -4.185 1.00 97.12 91 ASN A CA 1
ATOM 703 C C . ASN A 1 91 ? 2.849 4.501 -4.437 1.00 97.12 91 ASN A C 1
ATOM 705 O O . ASN A 1 91 ? 2.886 5.453 -3.656 1.00 97.12 91 ASN A O 1
ATOM 709 N N . ASP A 1 92 ? 2.080 4.508 -5.527 1.00 95.75 92 ASP A N 1
ATOM 710 C CA . ASP A 1 92 ? 1.221 5.634 -5.879 1.00 95.75 92 ASP A CA 1
ATOM 711 C C . ASP A 1 92 ? 0.035 5.762 -4.908 1.00 95.75 92 ASP A C 1
ATOM 713 O O . ASP A 1 92 ? -0.807 4.870 -4.795 1.00 95.75 92 ASP A O 1
ATOM 717 N N . LEU A 1 93 ? -0.017 6.893 -4.201 1.00 93.94 93 LEU A N 1
ATOM 718 C CA . LEU A 1 93 ? -1.087 7.258 -3.269 1.00 93.94 93 LEU A CA 1
ATOM 719 C C . LEU A 1 93 ? -2.089 8.262 -3.858 1.00 93.94 93 LEU A C 1
ATOM 721 O O . LEU A 1 93 ? -3.098 8.555 -3.214 1.00 93.94 93 LEU A O 1
ATOM 725 N N . LYS A 1 94 ? -1.796 8.836 -5.030 1.00 90.12 94 LYS A N 1
ATOM 726 C CA . LYS A 1 94 ? -2.605 9.891 -5.657 1.00 90.12 94 LYS A CA 1
ATOM 727 C C . LYS A 1 94 ? -3.673 9.297 -6.557 1.00 90.12 94 LYS A C 1
ATOM 729 O O . LYS A 1 94 ? -4.827 9.715 -6.483 1.00 90.12 94 LYS A O 1
ATOM 734 N N . ASP A 1 95 ? -3.281 8.332 -7.379 1.00 88.12 95 ASP A N 1
ATOM 735 C CA . ASP A 1 95 ? -4.204 7.606 -8.240 1.00 88.12 95 ASP A CA 1
ATOM 736 C C . ASP A 1 95 ? -4.804 6.403 -7.491 1.00 88.12 95 ASP A C 1
ATOM 738 O O . ASP A 1 95 ? -4.201 5.889 -6.543 1.00 88.12 95 ASP A O 1
ATOM 742 N N . PRO A 1 96 ? -6.001 5.920 -7.879 1.00 74.31 96 PRO A N 1
ATOM 743 C CA . PRO A 1 96 ? -6.679 4.812 -7.207 1.00 74.31 96 PRO A CA 1
ATOM 744 C C . PRO A 1 96 ? -6.039 3.461 -7.571 1.00 74.31 96 PRO A C 1
ATOM 746 O O . PRO A 1 96 ? -6.711 2.559 -8.060 1.00 74.31 96 PRO A O 1
ATOM 749 N N . GLN A 1 97 ? -4.725 3.329 -7.386 1.00 86.12 97 GLN A N 1
ATOM 750 C CA . GLN A 1 97 ? -3.973 2.109 -7.667 1.00 86.12 97 GLN A CA 1
ATOM 751 C C . GLN A 1 97 ? -3.929 1.165 -6.470 1.00 86.12 97 GLN A C 1
ATOM 753 O O . GLN A 1 97 ? -3.838 -0.033 -6.676 1.00 86.12 97 GLN A O 1
ATOM 758 N N . LEU A 1 98 ? -4.005 1.667 -5.239 1.00 93.69 98 LEU A N 1
ATOM 759 C CA . LEU A 1 98 ? -3.913 0.857 -4.022 1.00 93.69 98 LEU A CA 1
ATOM 760 C C . LEU A 1 98 ? -5.246 0.870 -3.294 1.00 93.69 98 LEU A C 1
ATOM 762 O O . LEU A 1 98 ? -5.715 1.962 -2.994 1.00 93.69 98 LEU A O 1
ATOM 766 N N . LEU A 1 99 ? -5.836 -0.289 -2.994 1.00 94.12 99 LEU A N 1
ATOM 767 C CA . LEU A 1 99 ? -7.118 -0.393 -2.280 1.00 94.12 99 LEU A CA 1
ATOM 768 C C . LEU A 1 99 ? -7.129 -1.565 -1.303 1.00 94.12 99 LEU A C 1
ATOM 770 O O . LEU A 1 99 ? -6.445 -2.564 -1.526 1.00 94.12 99 LEU A O 1
ATOM 774 N N . ILE A 1 100 ? -7.952 -1.461 -0.259 1.00 95.00 100 ILE A N 1
ATOM 775 C CA . ILE A 1 100 ? -8.250 -2.592 0.625 1.00 95.00 100 ILE A CA 1
ATOM 776 C C . ILE A 1 100 ? -8.870 -3.745 -0.167 1.00 95.00 100 ILE A C 1
ATOM 778 O O . ILE A 1 100 ? -9.818 -3.543 -0.933 1.00 95.00 100 ILE A O 1
ATOM 782 N N . ALA A 1 101 ? -8.330 -4.940 0.070 1.00 87.62 101 ALA A N 1
ATOM 783 C CA . ALA A 1 101 ? -8.781 -6.201 -0.499 1.00 87.62 101 ALA A CA 1
ATOM 784 C C . ALA A 1 101 ? -9.027 -7.258 0.575 1.00 87.62 101 ALA A C 1
ATOM 786 O O . ALA A 1 101 ? -8.244 -7.313 1.561 1.00 87.62 101 ALA A O 1
#

Foldseek 3Di:
DPQDDLVLLVAQDADPVRGTLLLVQCVVQWAPFDADPPYSHTPWTWHADPVPRDIDTDSVQFDKAFPCHSVNVCVVPCSPPDSVVSNCSNRPPPDPGIGTD

Radius of gyration: 14.49 Å; chains: 1; bounding box: 32×28×41 Å

Sequence (101 aa):
MDGYARDKFDIWASQPDGCTTRQDVLARDGKNVEDKPDSCQPASGSWYSVYDDTTVTDVAKATIDHMVPLPEAWRSGADTWTADQHKAFGNDLKDPQLLIA

Secondary structure (DSSP, 8-state):
--S--GGGG-TTPBPTTS-BHHHHHHHHHEEEEEEPTTSS-EEEEEEEETTTTEEE--TTT--EEESS-HHHHHHTTGGG--HHHHHHHHT-SSSTTEEE-